Protein AF-A0A0Q9W3G5-F1 (afdb_monomer)

Secondary structure (DSSP, 8-state):
--SSHHHH-SSS-HHHHHHHHHHHHHHHHHHHHHHTTTTTS-HHHHHHHHHHHHHHHHHHHHHHHT-HHHHHHHHHHHHHHHHHHHHHHHHHHHS--GGGHHHHHHHHHHHHHHHHHHHHHHHHHHHHHHHHHHT--

pLDDT: mean 82.55, std 14.67, range [39.94, 94.69]

InterPro domains:
  IPR031720 Protein of unknown function DUF4728 [PF15860] (49-128)

Nearest PDB structures (foldseek):
  8auw-assembly1_D  TM=4.597E-01  e=1.498E+00  Homo sapiens
  1x8z-assembly1_A-2  TM=4.167E-01  e=1.943E+00  Arabidopsis thaliana

Structure (mmCIF, N/CA/C/O backbone):
data_AF-A0A0Q9W3G5-F1
#
_entry.id   AF-A0A0Q9W3G5-F1
#
loop_
_atom_site.group_PDB
_atom_site.id
_atom_site.type_symbol
_atom_site.label_atom_id
_atom_site.label_alt_id
_atom_site.label_comp_id
_atom_site.label_asym_id
_atom_site.label_entity_id
_atom_site.label_seq_id
_atom_site.pdbx_PDB_ins_code
_atom_site.Cartn_x
_atom_site.Cartn_y
_atom_site.Cartn_z
_atom_site.occupancy
_atom_site.B_iso_or_equiv
_atom_site.auth_seq_id
_atom_site.auth_comp_id
_atom_site.auth_asym_id
_atom_site.auth_atom_id
_atom_site.pdbx_PDB_model_num
ATOM 1 N N . MET A 1 1 ? -19.535 11.512 -0.652 1.00 41.00 1 MET A N 1
ATOM 2 C CA . MET A 1 1 ? -19.234 10.359 -1.531 1.00 41.00 1 MET A CA 1
ATOM 3 C C . MET A 1 1 ? -19.128 9.067 -0.708 1.00 41.00 1 MET A C 1
ATOM 5 O O . MET A 1 1 ? -18.061 8.491 -0.602 1.00 41.00 1 MET A O 1
ATOM 9 N N . GLY A 1 2 ? -20.221 8.640 -0.060 1.00 40.66 2 GLY A N 1
ATOM 10 C CA . GLY A 1 2 ? -20.242 7.473 0.850 1.00 40.66 2 GLY A CA 1
ATOM 11 C C . GLY A 1 2 ? -21.322 6.438 0.512 1.00 40.66 2 GLY A C 1
ATOM 12 O O . GLY A 1 2 ? -21.633 5.576 1.323 1.00 40.66 2 GLY A O 1
ATOM 13 N N . ILE A 1 3 ? -21.940 6.551 -0.670 1.00 45.44 3 ILE A N 1
ATOM 14 C CA . ILE A 1 3 ? -23.179 5.833 -1.007 1.00 45.44 3 ILE A CA 1
ATOM 15 C C . ILE A 1 3 ? -22.895 4.465 -1.661 1.00 45.44 3 ILE A C 1
ATOM 17 O O . ILE A 1 3 ? -23.685 3.540 -1.499 1.00 45.44 3 ILE A O 1
ATOM 21 N N . ILE A 1 4 ? -21.746 4.283 -2.328 1.00 46.12 4 ILE A N 1
ATOM 22 C CA . ILE A 1 4 ? -21.465 3.058 -3.104 1.00 46.12 4 ILE A CA 1
ATOM 23 C C . ILE A 1 4 ? -21.052 1.873 -2.205 1.00 46.12 4 ILE A C 1
ATOM 25 O O . ILE A 1 4 ? -21.435 0.736 -2.469 1.00 46.12 4 ILE A O 1
ATOM 29 N N . LEU A 1 5 ? -20.380 2.117 -1.075 1.00 47.09 5 LEU A N 1
ATOM 30 C CA . LEU A 1 5 ? -19.970 1.046 -0.150 1.00 47.09 5 LEU A CA 1
ATOM 31 C C . LEU A 1 5 ? -21.119 0.496 0.714 1.00 47.09 5 LEU A C 1
ATOM 33 O O . LEU A 1 5 ? -21.018 -0.613 1.234 1.00 47.09 5 LEU A O 1
ATOM 37 N N . LYS A 1 6 ? -22.246 1.216 0.829 1.00 43.97 6 LYS A N 1
ATOM 38 C CA . LYS A 1 6 ? -23.386 0.782 1.658 1.00 43.97 6 LYS A CA 1
ATOM 39 C C . LYS A 1 6 ? -24.136 -0.420 1.063 1.00 43.97 6 LYS A C 1
ATOM 41 O O . LYS A 1 6 ? -24.794 -1.139 1.806 1.00 43.97 6 LYS A O 1
ATOM 46 N N . LYS A 1 7 ? -24.036 -0.650 -0.256 1.00 39.94 7 LYS A N 1
ATOM 47 C CA . LYS A 1 7 ? -24.736 -1.747 -0.954 1.00 39.94 7 LYS A CA 1
ATOM 48 C C . LYS A 1 7 ? -23.894 -3.011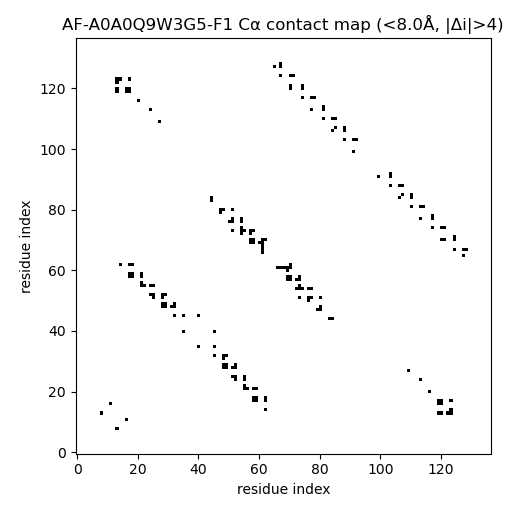 -1.173 1.00 39.94 7 LYS A C 1
ATOM 50 O O . LYS A 1 7 ? -24.472 -4.090 -1.179 1.00 39.94 7 LYS A O 1
ATOM 55 N N . CYS A 1 8 ? -22.565 -2.921 -1.283 1.00 45.50 8 CYS A N 1
ATOM 56 C CA . CYS A 1 8 ? -21.713 -4.110 -1.479 1.00 45.50 8 CYS A CA 1
ATOM 57 C C . CYS A 1 8 ? -21.254 -4.800 -0.179 1.00 45.50 8 CYS A C 1
ATOM 59 O O . CYS A 1 8 ? -20.740 -5.912 -0.238 1.00 45.50 8 CYS A O 1
ATOM 61 N N . CYS A 1 9 ? -21.451 -4.191 0.996 1.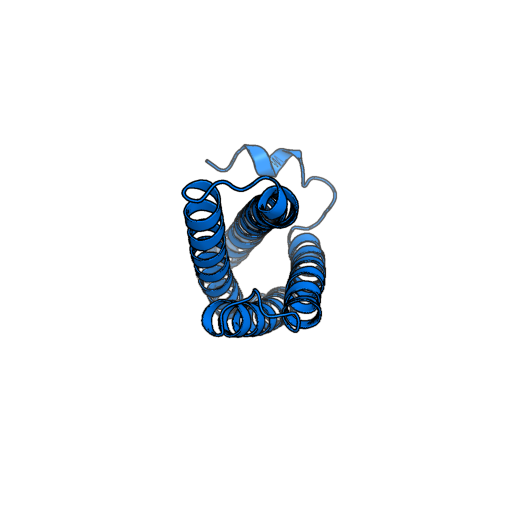00 48.56 9 CYS A N 1
ATOM 62 C CA . CYS A 1 9 ? -20.967 -4.720 2.281 1.00 48.56 9 CYS A CA 1
ATOM 63 C C . CYS A 1 9 ? -22.066 -5.311 3.186 1.00 48.56 9 CYS A C 1
ATOM 65 O O . CYS A 1 9 ? -21.890 -5.350 4.401 1.00 48.56 9 CYS A O 1
ATOM 67 N N . PHE A 1 10 ? -23.197 -5.783 2.646 1.00 45.50 10 PHE A N 1
ATOM 68 C CA . PHE A 1 10 ? -24.286 -6.308 3.489 1.00 45.50 10 PHE A CA 1
ATOM 69 C C . PHE A 1 10 ? -23.912 -7.604 4.245 1.00 45.50 10 PHE A C 1
ATOM 71 O O . PHE A 1 10 ? -24.523 -7.906 5.264 1.00 45.50 10 PHE A O 1
ATOM 78 N N . TRP A 1 11 ? -22.887 -8.351 3.801 1.00 44.88 11 TRP A N 1
ATOM 79 C CA . TRP A 1 11 ? -22.501 -9.646 4.399 1.00 44.88 11 TRP A CA 1
ATOM 80 C C . TRP A 1 11 ? -21.095 -9.722 5.015 1.00 44.88 11 TRP A C 1
ATOM 82 O O . TRP A 1 11 ? -20.835 -10.604 5.833 1.00 44.88 11 TRP A O 1
ATOM 92 N N . ILE A 1 12 ? -20.185 -8.800 4.692 1.00 55.97 12 ILE A N 1
ATOM 93 C CA . ILE A 1 12 ? -18.844 -8.762 5.292 1.00 55.97 12 ILE A CA 1
ATOM 94 C C . ILE A 1 12 ? -18.776 -7.563 6.234 1.00 55.97 12 ILE A C 1
ATOM 96 O O . ILE A 1 12 ? -18.806 -6.414 5.801 1.00 55.97 12 ILE A O 1
ATOM 100 N N . SER A 1 13 ? -18.656 -7.832 7.538 1.00 75.50 13 SER A N 1
ATOM 101 C CA . SER A 1 13 ? -18.291 -6.801 8.516 1.00 75.50 13 SER A CA 1
ATOM 102 C C . SER A 1 13 ? -17.006 -6.113 8.046 1.00 75.50 13 SER A C 1
ATOM 104 O O . SER A 1 13 ? -16.032 -6.811 7.767 1.00 75.50 13 SER A O 1
ATOM 106 N N . LEU A 1 14 ? -16.980 -4.775 7.963 1.00 79.75 14 LEU A N 1
ATOM 107 C CA . LEU A 1 14 ? -15.812 -3.999 7.494 1.00 79.75 14 LEU A CA 1
ATOM 108 C C . LEU A 1 14 ? -14.494 -4.454 8.146 1.00 79.75 14 LEU A C 1
ATOM 110 O O . LEU A 1 14 ? -13.459 -4.485 7.490 1.00 79.75 14 LEU A O 1
ATOM 114 N N . ARG A 1 15 ? -14.558 -4.904 9.403 1.00 84.94 15 ARG A N 1
ATOM 115 C CA . ARG A 1 15 ? -13.433 -5.488 10.142 1.00 84.94 15 ARG A CA 1
ATOM 116 C C . ARG A 1 15 ? -12.827 -6.718 9.454 1.00 84.94 15 ARG A C 1
ATOM 118 O O . ARG A 1 15 ? -11.612 -6.822 9.349 1.00 84.94 15 ARG A O 1
ATOM 125 N N . ARG A 1 16 ? -13.661 -7.637 8.947 1.00 87.31 16 ARG A N 1
ATOM 126 C CA . ARG A 1 16 ? -13.213 -8.783 8.132 1.00 87.31 16 ARG A CA 1
ATOM 127 C C . ARG A 1 16 ? -12.601 -8.323 6.812 1.00 87.31 16 ARG A C 1
ATOM 129 O O . ARG A 1 16 ? -11.617 -8.911 6.381 1.00 87.31 16 ARG A O 1
ATOM 136 N N . GLY A 1 17 ? -13.146 -7.261 6.217 1.00 88.00 17 GLY A N 1
ATOM 137 C CA . GLY A 1 17 ? -12.561 -6.615 5.041 1.00 88.00 17 GLY A CA 1
ATOM 138 C C . GLY A 1 17 ? -11.121 -6.170 5.294 1.00 88.00 17 GLY A C 1
ATOM 139 O O . GLY A 1 17 ? -10.243 -6.516 4.514 1.00 88.00 17 GLY A O 1
ATOM 140 N N . CYS A 1 18 ? -10.852 -5.511 6.425 1.00 90.19 18 CYS A N 1
ATOM 141 C CA . CYS A 1 18 ? -9.495 -5.103 6.801 1.00 90.19 18 CYS A CA 1
ATOM 142 C C . CYS A 1 18 ? -8.532 -6.287 6.975 1.00 90.19 18 CYS A C 1
ATOM 144 O O . CYS A 1 18 ? -7.381 -6.177 6.568 1.00 90.19 18 CYS A O 1
ATOM 146 N N . TYR A 1 19 ? -8.982 -7.425 7.522 1.00 92.56 19 TYR A N 1
ATOM 147 C CA . TYR A 1 19 ? -8.137 -8.625 7.619 1.00 92.56 19 TYR A CA 1
ATOM 148 C C . TYR A 1 19 ? -7.794 -9.217 6.254 1.00 92.56 19 TYR A C 1
ATOM 150 O O . TYR A 1 19 ? -6.641 -9.567 6.012 1.00 92.56 19 TYR A O 1
ATOM 158 N N . ILE A 1 20 ? -8.785 -9.312 5.362 1.00 92.44 20 ILE A N 1
ATOM 159 C CA . ILE A 1 20 ? -8.578 -9.818 4.000 1.00 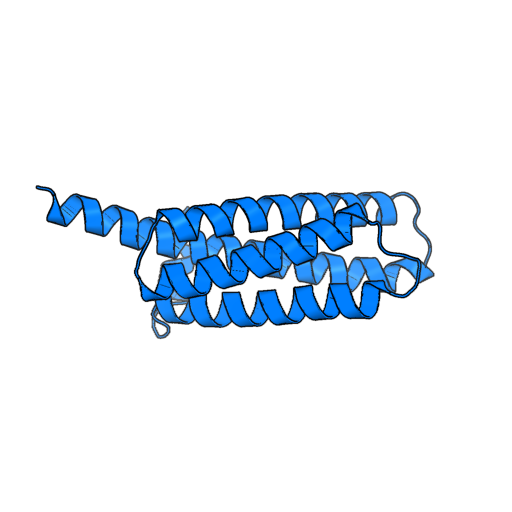92.44 20 ILE A CA 1
ATOM 160 C C . ILE A 1 20 ? -7.622 -8.891 3.250 1.00 92.44 20 ILE A C 1
ATOM 162 O O . ILE A 1 20 ? -6.650 -9.367 2.678 1.00 92.44 20 ILE A O 1
ATOM 166 N N . ILE A 1 21 ? -7.859 -7.579 3.309 1.00 92.69 21 ILE A N 1
ATOM 167 C CA . ILE A 1 21 ? -7.015 -6.565 2.669 1.00 92.69 21 ILE A CA 1
ATOM 168 C C . ILE A 1 21 ? -5.582 -6.648 3.176 1.00 92.69 21 ILE A C 1
ATOM 170 O O . ILE A 1 21 ? -4.669 -6.764 2.372 1.00 92.69 21 ILE A O 1
ATOM 174 N N . ALA A 1 22 ? -5.376 -6.668 4.494 1.00 92.62 22 ALA A N 1
ATOM 175 C CA . ALA A 1 22 ? -4.033 -6.744 5.053 1.00 92.62 22 ALA A CA 1
ATOM 176 C C . ALA A 1 22 ? -3.280 -8.001 4.600 1.00 92.62 22 ALA A C 1
ATOM 178 O O . ALA A 1 22 ? -2.087 -7.932 4.322 1.00 92.62 22 ALA A O 1
ATOM 179 N N . PHE A 1 23 ? -3.962 -9.148 4.516 1.00 92.94 23 PHE A N 1
ATOM 180 C CA . PHE A 1 23 ? -3.347 -10.380 4.031 1.00 92.94 23 PHE A CA 1
ATOM 181 C C . PHE A 1 23 ? -3.020 -10.305 2.535 1.00 92.94 23 PHE A C 1
ATOM 183 O O . PHE A 1 23 ? -1.917 -10.656 2.124 1.00 92.94 23 PHE A O 1
ATOM 190 N N . VAL A 1 24 ? -3.964 -9.827 1.725 1.00 91.44 24 VAL A N 1
ATOM 191 C CA . VAL A 1 24 ? -3.804 -9.692 0.274 1.00 91.44 24 VAL A CA 1
ATOM 192 C C . VAL A 1 24 ? -2.677 -8.711 -0.061 1.00 91.44 24 VAL A C 1
ATOM 194 O O . VAL A 1 24 ? -1.770 -9.066 -0.814 1.00 91.44 24 VAL A O 1
ATOM 197 N N . ASP A 1 25 ? -2.681 -7.521 0.541 1.00 90.88 25 ASP A N 1
ATOM 198 C CA . ASP A 1 25 ? -1.649 -6.502 0.337 1.00 90.88 25 ASP A CA 1
ATOM 199 C C . ASP A 1 25 ? -0.272 -7.018 0.785 1.00 90.88 25 ASP A C 1
ATOM 201 O O . ASP A 1 25 ? 0.719 -6.815 0.078 1.00 90.88 25 ASP A O 1
ATOM 205 N N . LEU A 1 26 ? -0.197 -7.750 1.905 1.00 91.56 26 LEU A N 1
ATOM 206 C CA . LEU A 1 26 ? 1.048 -8.360 2.375 1.00 91.56 26 LEU A CA 1
ATOM 207 C C . LEU A 1 26 ? 1.595 -9.379 1.369 1.00 91.56 26 LEU A C 1
ATOM 209 O O . LEU A 1 26 ? 2.784 -9.347 1.059 1.00 91.56 26 LEU A O 1
ATOM 213 N N . VAL A 1 27 ? 0.745 -10.262 0.834 1.00 91.94 27 VAL A N 1
ATOM 214 C CA . VAL A 1 27 ? 1.155 -11.274 -0.154 1.00 91.94 27 VAL A CA 1
ATOM 215 C C . VAL A 1 27 ? 1.676 -10.614 -1.428 1.00 91.94 27 VAL A C 1
ATOM 217 O O . VAL A 1 27 ? 2.750 -10.983 -1.904 1.00 91.94 27 VAL A O 1
ATOM 220 N N . PHE A 1 28 ? 0.968 -9.617 -1.963 1.00 88.81 28 PHE A N 1
ATOM 221 C CA . PHE A 1 28 ? 1.387 -8.934 -3.189 1.00 88.81 28 PHE A CA 1
ATOM 222 C C . PHE A 1 28 ? 2.682 -8.135 -3.008 1.00 88.81 28 PHE A C 1
ATOM 224 O O . PHE A 1 28 ? 3.574 -8.227 -3.852 1.00 88.81 28 PHE A O 1
ATOM 231 N N . ASN A 1 29 ? 2.834 -7.398 -1.904 1.00 87.56 29 ASN A N 1
ATOM 232 C CA . ASN A 1 29 ? 4.057 -6.630 -1.654 1.00 87.56 29 ASN A CA 1
ATOM 233 C C . ASN A 1 29 ? 5.251 -7.540 -1.313 1.00 87.56 29 ASN A C 1
ATOM 235 O O . ASN A 1 29 ? 6.370 -7.258 -1.737 1.00 87.56 29 ASN A O 1
ATOM 239 N N . MET A 1 30 ? 5.035 -8.673 -0.633 1.00 88.00 30 MET A N 1
ATOM 240 C CA . MET A 1 30 ? 6.081 -9.688 -0.436 1.00 88.00 30 MET A CA 1
ATOM 241 C C . MET A 1 30 ? 6.500 -10.341 -1.751 1.00 88.00 30 MET A C 1
ATOM 243 O O . MET A 1 30 ? 7.696 -10.494 -1.995 1.00 88.00 30 MET A O 1
ATOM 247 N N . ALA A 1 31 ? 5.544 -10.686 -2.619 1.00 86.12 31 ALA A N 1
ATOM 248 C CA . ALA A 1 31 ? 5.847 -11.190 -3.954 1.00 86.12 31 ALA A CA 1
ATOM 249 C C . ALA A 1 31 ? 6.699 -10.177 -4.727 1.00 86.12 31 ALA A C 1
ATOM 251 O O . ALA A 1 31 ? 7.725 -10.550 -5.290 1.00 86.12 31 ALA A O 1
ATOM 252 N N . LEU A 1 32 ? 6.344 -8.890 -4.668 1.00 82.50 32 LEU A N 1
ATOM 253 C CA . LEU A 1 32 ? 7.128 -7.827 -5.286 1.00 82.50 32 LEU A CA 1
ATOM 254 C C . LEU A 1 32 ? 8.567 -7.797 -4.764 1.00 82.50 32 LEU A C 1
ATOM 256 O O . LEU A 1 32 ? 9.489 -7.765 -5.566 1.00 82.50 32 LEU A O 1
ATOM 260 N N . ILE A 1 33 ? 8.784 -7.892 -3.449 1.00 84.50 33 ILE A N 1
ATOM 261 C CA . ILE A 1 33 ? 10.133 -7.924 -2.855 1.00 84.50 33 ILE A CA 1
ATOM 262 C C . ILE A 1 33 ? 10.938 -9.151 -3.314 1.00 84.50 33 ILE A C 1
ATOM 264 O O . ILE A 1 33 ? 12.144 -9.039 -3.538 1.00 84.50 33 ILE A O 1
ATOM 268 N N . ILE A 1 34 ? 10.298 -10.316 -3.442 1.00 83.56 34 ILE A N 1
ATOM 269 C CA . ILE A 1 34 ? 10.956 -11.561 -3.866 1.00 83.56 34 ILE A CA 1
ATOM 270 C C . ILE A 1 34 ? 11.340 -11.488 -5.349 1.00 83.56 34 ILE A C 1
ATOM 272 O O . ILE A 1 34 ? 12.478 -11.799 -5.703 1.00 83.56 34 ILE A O 1
ATOM 276 N N . PHE A 1 35 ? 10.423 -11.036 -6.207 1.00 75.94 35 PHE A N 1
ATOM 277 C CA . PHE A 1 35 ? 10.661 -10.899 -7.647 1.00 75.94 35 PHE A CA 1
ATOM 278 C C . PHE A 1 35 ? 11.542 -9.685 -7.997 1.00 75.94 35 PHE A C 1
ATOM 280 O O . PHE A 1 35 ? 12.211 -9.692 -9.026 1.00 75.94 35 PHE A O 1
ATOM 287 N N . ALA A 1 36 ? 11.640 -8.687 -7.112 1.00 67.38 36 ALA A N 1
ATOM 288 C CA . ALA A 1 36 ? 12.520 -7.520 -7.242 1.00 67.38 36 ALA A CA 1
ATOM 289 C C . ALA A 1 36 ? 14.016 -7.835 -7.261 1.00 67.38 36 ALA A C 1
ATOM 291 O O . ALA A 1 36 ? 14.817 -6.954 -7.573 1.00 67.38 36 ALA A O 1
ATOM 292 N N . ASN A 1 37 ? 14.419 -9.057 -6.907 1.00 58.28 37 ASN A N 1
ATOM 293 C CA . ASN A 1 37 ? 15.829 -9.440 -6.891 1.00 58.28 37 ASN A CA 1
ATOM 294 C C . ASN A 1 37 ? 16.454 -9.466 -8.306 1.00 58.28 37 ASN A C 1
ATOM 296 O O . ASN A 1 37 ? 17.676 -9.478 -8.446 1.00 58.28 37 ASN A O 1
ATOM 300 N N . ASP A 1 38 ? 15.626 -9.413 -9.353 1.00 56.69 38 ASP A N 1
ATOM 301 C CA . ASP A 1 38 ? 16.030 -9.391 -10.758 1.00 56.69 38 ASP A CA 1
ATOM 302 C C . ASP A 1 38 ? 16.181 -7.949 -11.286 1.00 56.69 38 ASP A C 1
ATOM 304 O O . ASP A 1 38 ? 15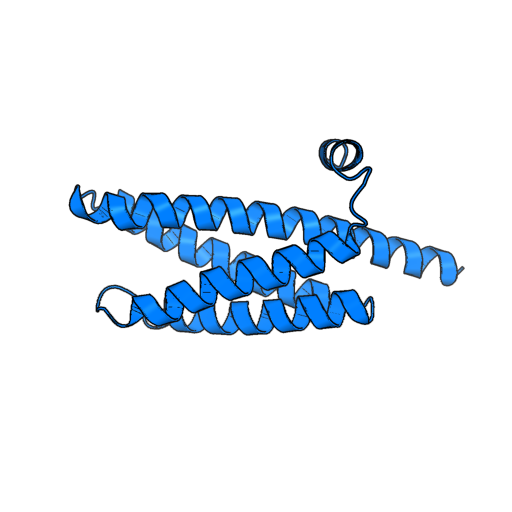.285 -7.438 -11.940 1.00 56.69 38 ASP A O 1
ATOM 308 N N . LYS A 1 39 ? 17.290 -7.267 -10.940 1.00 56.16 39 LYS A N 1
ATOM 309 C CA . LYS A 1 39 ? 17.901 -6.022 -11.512 1.00 56.16 39 LYS A CA 1
ATOM 310 C C . LYS A 1 39 ? 17.040 -4.807 -11.952 1.00 56.16 39 LYS A C 1
ATOM 312 O O . LYS A 1 39 ? 17.621 -3.777 -12.287 1.00 56.16 39 LYS A O 1
ATOM 317 N N . HIS A 1 40 ? 15.715 -4.863 -11.937 1.00 56.56 40 HIS A N 1
ATOM 318 C CA . HIS A 1 40 ? 14.800 -3.877 -12.517 1.00 56.56 40 HIS A CA 1
ATOM 319 C C . HIS A 1 40 ? 14.085 -3.015 -11.469 1.00 56.56 40 HIS A C 1
ATOM 321 O O . HIS A 1 40 ? 13.506 -1.996 -11.834 1.00 56.56 40 HIS A O 1
ATOM 327 N N . ILE A 1 41 ? 14.147 -3.384 -10.184 1.00 65.12 41 ILE A N 1
ATOM 328 C CA . ILE A 1 41 ? 13.479 -2.658 -9.097 1.00 65.12 41 ILE A CA 1
ATOM 329 C C . ILE A 1 41 ? 14.464 -1.738 -8.375 1.00 65.12 41 ILE A C 1
ATOM 331 O O . ILE A 1 41 ? 15.552 -2.142 -7.960 1.00 65.12 41 ILE A O 1
ATOM 335 N N . THR A 1 42 ? 14.074 -0.472 -8.220 1.00 75.00 42 THR A N 1
ATOM 336 C CA . THR A 1 42 ? 14.902 0.532 -7.540 1.00 75.00 42 THR A CA 1
ATOM 337 C C . THR A 1 42 ? 14.949 0.270 -6.031 1.00 75.00 42 THR A C 1
ATOM 339 O O . THR A 1 42 ? 13.990 -0.220 -5.432 1.00 75.00 42 THR A O 1
ATOM 342 N N . HIS A 1 43 ? 16.049 0.648 -5.370 1.00 82.31 43 HIS A N 1
ATOM 343 C CA . HIS A 1 43 ? 16.163 0.545 -3.906 1.00 82.31 43 HIS A CA 1
ATOM 344 C C . HIS A 1 43 ? 15.019 1.260 -3.165 1.00 82.31 43 HIS A C 1
ATOM 346 O O . HIS A 1 43 ? 14.605 0.812 -2.097 1.00 82.31 43 HIS A O 1
ATOM 352 N N . ILE A 1 44 ? 14.493 2.339 -3.755 1.00 83.12 44 ILE A N 1
ATOM 353 C CA . ILE A 1 44 ? 13.366 3.112 -3.225 1.00 83.12 44 ILE A CA 1
ATOM 354 C C . ILE A 1 44 ? 12.092 2.263 -3.222 1.00 83.12 44 ILE A C 1
ATOM 356 O O . ILE A 1 44 ? 11.431 2.159 -2.194 1.00 83.12 44 ILE A O 1
ATOM 360 N N . GLU A 1 45 ? 11.769 1.607 -4.334 1.00 81.88 45 GLU A N 1
ATOM 361 C CA . GLU A 1 45 ? 10.574 0.764 -4.451 1.00 81.88 45 GLU A CA 1
ATOM 362 C C . GLU A 1 45 ? 10.610 -0.411 -3.467 1.00 81.88 45 GLU A C 1
ATOM 364 O O . GLU A 1 45 ? 9.630 -0.672 -2.770 1.00 81.88 45 GLU A O 1
ATOM 369 N N . ARG A 1 46 ? 11.770 -1.059 -3.316 1.00 85.38 46 ARG A N 1
ATOM 370 C CA . ARG A 1 46 ? 11.938 -2.137 -2.333 1.00 85.38 46 ARG A CA 1
ATOM 371 C C . ARG A 1 46 ? 11.752 -1.644 -0.896 1.00 85.38 46 ARG A C 1
ATOM 373 O O . ARG A 1 46 ? 11.090 -2.314 -0.106 1.00 85.38 46 ARG A O 1
ATOM 380 N N . ALA A 1 47 ? 12.317 -0.487 -0.549 1.00 88.69 47 ALA A N 1
ATOM 381 C CA . ALA A 1 47 ? 12.147 0.105 0.779 1.00 88.69 47 ALA A CA 1
ATOM 382 C C . ALA A 1 47 ? 10.676 0.453 1.058 1.00 88.69 47 ALA A C 1
ATOM 384 O O . ALA A 1 47 ? 10.171 0.192 2.151 1.00 88.69 47 ALA A O 1
ATOM 385 N N . MET A 1 48 ? 9.971 0.977 0.054 1.00 87.94 48 MET A N 1
ATOM 386 C CA . MET A 1 48 ? 8.551 1.302 0.158 1.00 87.94 48 MET A CA 1
ATOM 387 C C . MET A 1 48 ? 7.672 0.060 0.298 1.00 87.94 48 MET A C 1
ATOM 389 O O . MET A 1 48 ? 6.787 0.057 1.151 1.00 87.94 48 MET A O 1
ATOM 393 N N . ALA A 1 49 ? 7.961 -1.015 -0.438 1.00 88.06 49 ALA A N 1
ATOM 394 C CA . ALA A 1 49 ? 7.253 -2.285 -0.295 1.00 88.06 49 ALA A CA 1
ATOM 395 C C . ALA A 1 49 ? 7.418 -2.871 1.119 1.00 88.06 49 ALA A C 1
ATOM 397 O O . ALA A 1 49 ? 6.443 -3.319 1.722 1.00 88.06 49 ALA A O 1
ATOM 398 N N . ILE A 1 50 ? 8.625 -2.805 1.696 1.00 90.75 50 ILE A N 1
ATOM 399 C CA . ILE A 1 50 ? 8.879 -3.233 3.085 1.00 90.75 50 ILE A CA 1
ATOM 400 C C . ILE A 1 50 ? 8.100 -2.356 4.073 1.00 90.75 50 ILE A C 1
ATOM 402 O O . ILE A 1 50 ? 7.433 -2.875 4.968 1.00 90.75 50 ILE A O 1
ATOM 406 N N . CYS A 1 51 ? 8.145 -1.032 3.901 1.00 92.75 51 CYS A N 1
ATOM 407 C CA . CYS A 1 51 ? 7.398 -0.089 4.735 1.00 92.75 51 CYS A CA 1
ATOM 408 C C . CYS A 1 51 ? 5.889 -0.371 4.688 1.00 92.75 51 CYS A C 1
ATOM 410 O O . CYS A 1 51 ? 5.216 -0.409 5.718 1.00 92.75 51 CYS A O 1
ATOM 412 N N . HIS A 1 52 ? 5.362 -0.661 3.501 1.00 92.19 52 HIS A N 1
ATOM 413 C CA . HIS A 1 52 ? 3.962 -1.008 3.327 1.00 92.19 52 HIS A CA 1
ATOM 414 C C . HIS A 1 52 ? 3.606 -2.366 3.957 1.00 92.19 52 HIS A C 1
ATOM 416 O O . HIS A 1 52 ? 2.536 -2.494 4.550 1.00 92.19 52 HIS A O 1
ATOM 422 N N . CYS A 1 53 ? 4.510 -3.353 3.940 1.00 93.06 53 CYS A N 1
ATOM 423 C CA . CYS A 1 53 ? 4.327 -4.611 4.678 1.00 93.06 53 CYS A CA 1
ATOM 424 C C . CYS A 1 53 ? 4.196 -4.371 6.193 1.00 93.06 53 CYS A C 1
ATOM 426 O O . CYS A 1 53 ? 3.341 -4.973 6.845 1.00 93.06 53 CYS A O 1
ATOM 428 N N . ILE A 1 54 ? 4.994 -3.454 6.754 1.00 94.56 54 ILE A N 1
ATOM 429 C CA . ILE A 1 54 ? 4.863 -3.032 8.159 1.00 94.56 54 ILE A CA 1
ATOM 430 C C . ILE A 1 54 ? 3.497 -2.370 8.383 1.00 94.56 54 ILE A C 1
ATOM 432 O O . ILE A 1 54 ? 2.801 -2.703 9.344 1.00 94.56 54 ILE A O 1
ATOM 436 N N . GLY A 1 55 ? 3.076 -1.498 7.463 1.00 93.38 55 GLY A N 1
ATOM 437 C CA . GLY A 1 55 ? 1.737 -0.908 7.456 1.00 93.38 55 GLY A CA 1
ATOM 438 C C . GLY A 1 55 ? 0.627 -1.964 7.475 1.00 93.38 55 GLY A C 1
ATOM 439 O O . GLY A 1 55 ? -0.323 -1.835 8.244 1.00 93.38 55 GLY A O 1
ATOM 440 N N . CYS A 1 56 ? 0.750 -3.047 6.703 1.00 94.25 56 CYS A N 1
ATOM 441 C CA . CYS A 1 56 ? -0.212 -4.157 6.706 1.00 94.25 56 CYS A CA 1
ATOM 442 C C . CYS A 1 56 ? -0.294 -4.839 8.082 1.00 94.25 56 CYS A C 1
ATOM 444 O O . CYS A 1 56 ? -1.386 -5.157 8.555 1.00 94.25 56 CYS A O 1
ATOM 446 N N . GLY A 1 57 ? 0.841 -5.006 8.770 1.00 94.00 57 GLY A N 1
ATOM 447 C CA . GLY A 1 57 ? 0.871 -5.479 10.157 1.00 94.00 57 GLY A CA 1
ATOM 448 C C . GLY A 1 57 ? 0.137 -4.531 11.111 1.00 94.00 57 GLY A C 1
ATOM 449 O O . GLY A 1 57 ? -0.684 -4.972 11.919 1.00 94.00 57 GLY A O 1
ATOM 450 N N . MET A 1 58 ? 0.359 -3.221 10.967 1.00 94.19 58 MET A N 1
ATOM 451 C CA . MET A 1 58 ? -0.369 -2.200 11.730 1.00 94.19 58 MET A CA 1
ATOM 452 C C . MET A 1 58 ? -1.872 -2.225 11.435 1.00 94.19 58 MET A C 1
ATOM 454 O O . MET A 1 58 ? -2.659 -2.064 12.362 1.00 94.19 58 MET A O 1
ATOM 458 N N . LEU A 1 59 ? -2.292 -2.500 10.196 1.00 94.44 59 LEU A N 1
ATOM 459 C CA . LEU A 1 59 ? -3.704 -2.671 9.846 1.00 94.44 59 LEU A CA 1
ATOM 460 C C . LEU A 1 59 ? -4.327 -3.887 10.540 1.00 94.44 59 LEU A C 1
ATOM 462 O O . LEU A 1 59 ? -5.428 -3.773 11.077 1.00 94.44 59 LEU A O 1
ATOM 466 N N . LEU A 1 60 ? -3.639 -5.035 10.568 1.00 94.31 60 LEU A N 1
ATOM 467 C CA . LEU A 1 60 ? -4.123 -6.231 11.273 1.00 94.31 60 LEU A CA 1
ATOM 468 C C . LEU A 1 60 ? -4.330 -5.945 12.759 1.00 94.31 60 LEU A C 1
ATOM 470 O O . LEU A 1 60 ? -5.410 -6.200 13.298 1.00 94.31 60 LEU A O 1
ATOM 474 N N . ILE A 1 61 ? -3.308 -5.384 13.409 1.00 94.31 61 ILE A N 1
ATOM 475 C CA . ILE A 1 61 ? -3.356 -5.051 14.835 1.00 94.31 61 ILE A CA 1
ATOM 476 C C . ILE A 1 61 ? -4.425 -3.985 15.072 1.00 94.31 61 ILE A C 1
ATOM 478 O O . ILE A 1 61 ? -5.295 -4.174 15.914 1.00 94.31 61 ILE A O 1
ATOM 482 N N . GLY A 1 62 ? -4.436 -2.911 14.285 1.00 91.75 62 GLY A N 1
ATOM 483 C CA . GLY A 1 62 ? -5.408 -1.827 14.381 1.00 91.75 62 GLY A CA 1
ATOM 484 C C . GLY A 1 62 ? -6.849 -2.291 14.187 1.00 91.75 62 GLY A C 1
ATOM 485 O O . GLY A 1 62 ? -7.738 -1.837 14.902 1.00 91.75 62 GLY A O 1
ATOM 486 N N . ALA A 1 63 ? -7.101 -3.257 13.302 1.00 91.75 63 ALA A N 1
ATOM 487 C CA . ALA A 1 63 ? -8.418 -3.868 13.151 1.00 91.75 63 ALA A CA 1
ATOM 488 C C . ALA A 1 63 ? -8.791 -4.787 14.329 1.00 91.75 63 ALA A C 1
ATOM 490 O O . ALA A 1 63 ? -9.972 -4.877 14.682 1.00 91.75 63 ALA A O 1
ATOM 491 N N . LEU A 1 64 ? -7.816 -5.458 14.957 1.00 91.62 64 LEU A N 1
ATOM 492 C CA . LEU A 1 64 ? -8.015 -6.247 16.180 1.00 91.62 64 LEU A CA 1
ATOM 493 C C . LEU A 1 64 ? -8.325 -5.361 17.387 1.00 91.62 64 LEU A C 1
ATOM 495 O O . LEU A 1 64 ? -9.326 -5.608 18.049 1.00 91.62 64 LEU A O 1
ATOM 499 N N . VAL A 1 65 ? -7.532 -4.322 17.640 1.00 93.00 65 VAL A N 1
ATOM 500 C CA . VAL A 1 65 ? -7.693 -3.452 18.819 1.00 93.00 65 VAL A CA 1
ATOM 501 C C . VAL A 1 65 ? -8.585 -2.233 18.571 1.00 93.00 65 VAL A C 1
ATOM 503 O O . VAL A 1 65 ? -8.746 -1.414 19.463 1.00 93.00 65 VAL A O 1
ATOM 506 N N . GLN A 1 66 ? -9.143 -2.091 17.364 1.00 91.12 66 GLN A N 1
ATOM 507 C CA . GLN A 1 66 ? -9.953 -0.937 16.943 1.00 91.12 66 GLN A CA 1
ATOM 508 C C . GLN A 1 66 ? -9.238 0.415 17.136 1.00 91.12 66 GLN A C 1
ATOM 510 O O . GLN A 1 66 ? -9.858 1.426 17.439 1.00 91.12 66 GLN A O 1
ATOM 515 N N . SER A 1 67 ? -7.918 0.450 16.932 1.00 92.38 67 SER A N 1
ATOM 516 C CA . SER A 1 67 ? -7.117 1.667 17.111 1.00 92.38 67 SER A CA 1
ATOM 517 C C . SER A 1 67 ? -7.070 2.493 15.829 1.00 92.38 67 SER A C 1
ATOM 519 O O . SER A 1 67 ? -6.431 2.104 14.849 1.00 92.38 67 SER A O 1
ATOM 521 N N . THR A 1 68 ? -7.692 3.672 15.855 1.00 91.94 68 THR A N 1
ATOM 522 C CA . THR A 1 68 ? -7.687 4.641 14.746 1.00 91.94 68 THR A CA 1
ATOM 523 C C . THR A 1 68 ? -6.274 5.075 14.355 1.00 91.94 68 THR A C 1
ATOM 525 O O . THR A 1 68 ? -5.979 5.188 13.167 1.00 91.94 68 THR A O 1
ATOM 528 N N . VAL A 1 69 ? -5.370 5.227 15.327 1.00 93.75 69 VAL A N 1
ATOM 529 C CA . VAL A 1 69 ? -3.966 5.613 15.102 1.00 93.75 69 VAL A CA 1
ATOM 530 C C . VAL A 1 69 ? -3.247 4.604 14.202 1.00 93.75 69 VAL A C 1
ATOM 532 O O . VAL A 1 69 ? -2.619 4.989 13.217 1.00 93.75 69 VAL A O 1
ATOM 535 N N . LEU A 1 70 ? -3.380 3.304 14.486 1.00 93.31 70 LEU A N 1
ATOM 536 C CA . LEU A 1 70 ? -2.752 2.245 13.685 1.00 93.31 70 LEU A CA 1
ATOM 537 C C . LEU A 1 70 ? -3.333 2.169 12.265 1.00 93.31 70 LEU A C 1
ATOM 539 O O . LEU A 1 70 ? -2.598 1.935 11.305 1.00 93.31 70 LEU A O 1
ATOM 543 N N . LEU A 1 71 ? -4.637 2.421 12.121 1.00 92.44 71 LEU A N 1
ATOM 544 C CA . LEU A 1 71 ? -5.290 2.506 10.812 1.00 92.44 71 LEU A CA 1
ATOM 545 C C . LEU A 1 71 ? -4.751 3.687 9.993 1.00 92.44 71 LEU A C 1
ATOM 547 O O . LEU A 1 71 ? -4.519 3.536 8.796 1.00 92.44 71 LEU A O 1
ATOM 551 N N . VAL A 1 72 ? -4.516 4.843 10.621 1.00 94.12 72 VAL A N 1
ATOM 552 C CA . VAL A 1 72 ? -3.946 6.025 9.951 1.00 94.12 72 VAL A CA 1
ATOM 553 C C . VAL A 1 72 ? -2.525 5.752 9.459 1.00 94.12 72 VAL A C 1
ATOM 555 O O . VAL A 1 72 ? -2.209 6.097 8.321 1.00 94.12 72 VAL A O 1
ATOM 558 N N . PHE A 1 73 ? -1.688 5.072 10.247 1.00 93.81 73 PHE A N 1
ATOM 559 C CA . PHE A 1 73 ? -0.352 4.668 9.792 1.00 93.81 73 PHE A CA 1
ATOM 560 C C . PHE A 1 73 ? -0.405 3.789 8.536 1.00 93.81 73 PHE A C 1
ATOM 562 O O . PHE A 1 73 ? 0.333 4.036 7.576 1.00 93.81 73 PHE A O 1
ATOM 569 N N . TYR A 1 74 ? -1.309 2.805 8.494 1.00 94.12 74 TYR A N 1
ATOM 570 C CA . TYR A 1 74 ? -1.534 2.025 7.275 1.00 94.12 74 TYR A CA 1
ATOM 571 C C . TYR A 1 74 ? -2.004 2.913 6.111 1.00 94.12 74 TYR A C 1
ATOM 573 O O . TYR A 1 74 ? -1.461 2.818 5.015 1.00 94.12 74 TYR A O 1
ATOM 581 N N . LEU A 1 75 ? -2.972 3.809 6.328 1.00 93.62 75 LEU A N 1
ATOM 582 C CA . LEU A 1 75 ? -3.508 4.670 5.264 1.00 93.62 75 LEU A CA 1
ATOM 583 C C . LEU A 1 75 ? -2.436 5.581 4.655 1.00 93.62 75 LEU A C 1
ATOM 585 O O . LEU A 1 75 ? -2.414 5.762 3.437 1.00 93.62 75 LEU A O 1
ATOM 589 N N . ILE A 1 76 ? -1.537 6.129 5.476 1.00 94.69 76 ILE A N 1
ATOM 590 C CA . ILE A 1 76 ? -0.418 6.959 5.011 1.00 94.69 76 ILE A CA 1
ATOM 591 C C . ILE A 1 76 ? 0.574 6.106 4.219 1.00 94.69 76 ILE A C 1
ATOM 593 O O . ILE A 1 76 ? 0.907 6.443 3.085 1.00 94.69 76 ILE A O 1
ATOM 597 N N . THR A 1 77 ? 1.028 4.984 4.782 1.00 92.81 77 THR A N 1
ATOM 598 C CA . THR A 1 77 ? 2.006 4.110 4.111 1.00 92.81 77 THR A CA 1
ATOM 599 C C . THR A 1 77 ? 1.459 3.529 2.805 1.00 92.81 77 THR A C 1
ATOM 601 O O . THR A 1 77 ? 2.186 3.459 1.818 1.00 92.81 77 THR A O 1
ATOM 604 N N . SER A 1 78 ? 0.172 3.177 2.759 1.00 92.50 78 SER A N 1
ATOM 605 C CA . SER A 1 78 ? -0.552 2.763 1.549 1.00 92.50 78 SER A CA 1
ATOM 606 C C . SER A 1 78 ? -0.604 3.866 0.494 1.00 92.50 78 SER A C 1
ATOM 608 O O . SER A 1 78 ? -0.276 3.617 -0.666 1.00 92.50 78 SER A O 1
ATOM 610 N N . LEU A 1 79 ? -0.916 5.103 0.888 1.00 93.75 79 LEU A N 1
ATOM 611 C CA . LEU A 1 79 ? -0.965 6.233 -0.039 1.00 93.75 79 LEU A CA 1
ATOM 612 C C . LEU A 1 79 ? 0.405 6.521 -0.668 1.00 93.75 79 LEU A C 1
ATOM 614 O O . LEU A 1 79 ? 0.496 6.719 -1.880 1.00 93.75 79 LEU A O 1
ATOM 618 N N . VAL A 1 80 ? 1.477 6.506 0.133 1.00 92.56 80 VAL A N 1
ATOM 619 C CA . VAL A 1 80 ? 2.841 6.696 -0.386 1.00 92.56 80 VAL A CA 1
ATOM 620 C C . VAL A 1 80 ? 3.238 5.532 -1.299 1.00 92.56 80 VAL A C 1
ATOM 622 O O . VAL A 1 80 ? 3.808 5.774 -2.361 1.00 92.56 80 VAL A O 1
ATOM 625 N N . ASN A 1 81 ? 2.892 4.287 -0.947 1.00 90.94 81 ASN A N 1
ATOM 626 C CA . ASN A 1 81 ? 3.152 3.120 -1.796 1.00 90.94 81 ASN A CA 1
ATOM 627 C C . ASN A 1 81 ? 2.492 3.279 -3.176 1.00 90.94 81 ASN A C 1
ATOM 629 O O . ASN A 1 81 ? 3.164 3.158 -4.197 1.00 90.94 81 ASN A O 1
ATOM 633 N N . VAL A 1 82 ? 1.208 3.656 -3.208 1.00 92.00 82 VAL A N 1
ATOM 634 C CA . VAL A 1 82 ? 0.464 3.927 -4.450 1.00 92.00 82 VAL A CA 1
ATOM 635 C C . VAL A 1 82 ? 1.102 5.048 -5.263 1.00 92.00 82 VAL A C 1
ATOM 637 O O . VAL A 1 82 ? 1.252 4.902 -6.476 1.00 92.00 82 VAL A O 1
ATOM 640 N N . ALA A 1 83 ? 1.490 6.155 -4.626 1.00 92.44 83 ALA A N 1
ATOM 641 C CA . ALA A 1 83 ? 2.098 7.289 -5.317 1.00 92.44 83 ALA A CA 1
ATOM 642 C C . ALA A 1 83 ? 3.407 6.890 -6.013 1.00 92.44 83 ALA A C 1
ATOM 644 O O . ALA A 1 83 ? 3.582 7.162 -7.199 1.00 92.44 83 ALA A O 1
ATOM 645 N N . ILE A 1 84 ? 4.292 6.182 -5.307 1.00 90.19 84 ILE A N 1
ATOM 646 C CA . ILE A 1 84 ? 5.570 5.717 -5.860 1.00 90.19 84 ILE A CA 1
ATOM 647 C C . ILE A 1 84 ? 5.345 4.719 -6.999 1.00 90.19 84 ILE A C 1
ATOM 649 O O . ILE A 1 84 ? 5.935 4.879 -8.068 1.00 90.19 84 ILE A O 1
ATOM 653 N N . HIS A 1 85 ? 4.451 3.743 -6.817 1.00 87.81 85 HIS A N 1
ATOM 654 C CA . HIS A 1 85 ? 4.124 2.768 -7.861 1.00 87.81 85 HIS A CA 1
ATOM 655 C C . HIS A 1 85 ? 3.555 3.443 -9.117 1.00 87.81 85 HIS A C 1
ATOM 657 O O . HIS A 1 85 ? 3.934 3.118 -10.240 1.00 87.81 85 HIS A O 1
ATO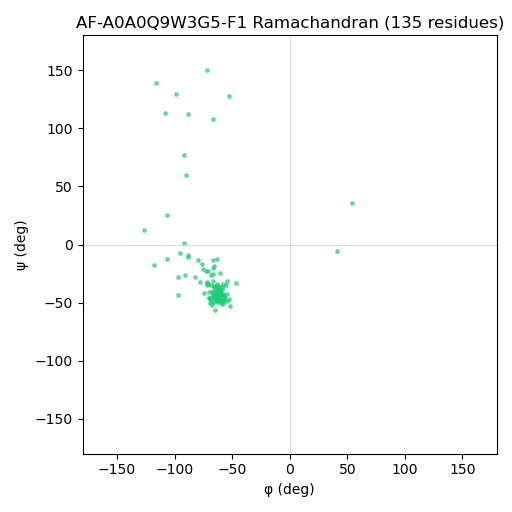M 663 N N . THR A 1 86 ? 2.691 4.442 -8.927 1.00 90.69 86 THR A N 1
ATOM 664 C CA . THR A 1 86 ? 2.115 5.230 -10.023 1.00 90.69 86 THR A CA 1
ATOM 665 C C . THR A 1 86 ? 3.196 6.003 -10.775 1.00 90.69 86 THR A C 1
ATOM 667 O O . THR A 1 86 ? 3.223 5.957 -12.003 1.00 90.69 86 THR A O 1
ATOM 670 N N . CYS A 1 87 ? 4.130 6.656 -10.073 1.00 89.38 87 CYS A N 1
ATOM 671 C CA . CYS A 1 87 ? 5.259 7.343 -10.706 1.00 89.38 87 CYS A CA 1
ATOM 672 C C . CYS A 1 87 ? 6.082 6.394 -11.586 1.00 89.38 87 CYS A C 1
ATOM 674 O O . CYS A 1 87 ? 6.419 6.747 -12.713 1.00 89.38 87 CYS A O 1
ATOM 676 N N . ILE A 1 88 ? 6.362 5.177 -11.113 1.00 84.88 88 ILE A N 1
ATOM 677 C CA . ILE A 1 88 ? 7.121 4.174 -11.877 1.00 84.88 88 ILE A CA 1
ATOM 678 C C . ILE A 1 88 ? 6.368 3.766 -13.144 1.00 84.88 88 ILE A C 1
ATOM 680 O O . ILE A 1 88 ? 6.962 3.731 -14.221 1.00 84.88 88 ILE A O 1
ATOM 684 N N . ILE A 1 89 ? 5.062 3.511 -13.045 1.00 87.88 89 ILE A N 1
ATOM 685 C CA . ILE A 1 89 ? 4.227 3.162 -14.203 1.00 87.88 89 ILE A CA 1
ATOM 686 C C . ILE A 1 89 ? 4.218 4.297 -15.230 1.00 87.88 89 ILE A C 1
ATOM 688 O O . ILE A 1 89 ? 4.345 4.036 -16.427 1.00 87.88 89 ILE A O 1
ATOM 692 N N . VAL A 1 90 ? 4.107 5.552 -14.785 1.00 89.12 90 VAL A N 1
ATOM 693 C CA . VAL A 1 90 ? 4.143 6.726 -15.670 1.00 89.12 90 VAL A CA 1
ATOM 694 C C . VAL A 1 90 ? 5.494 6.826 -16.377 1.00 89.12 90 VAL A C 1
ATOM 696 O O . VAL A 1 90 ? 5.525 6.936 -17.600 1.00 89.12 90 VAL A O 1
ATOM 699 N N . MET A 1 91 ? 6.604 6.702 -15.644 1.00 86.00 91 MET A N 1
ATOM 700 C CA . MET A 1 91 ? 7.950 6.709 -16.231 1.00 86.00 91 MET A CA 1
ATOM 701 C C . MET A 1 91 ? 8.137 5.561 -17.235 1.00 86.00 91 MET A C 1
ATOM 703 O O . MET A 1 91 ? 8.654 5.767 -18.330 1.00 86.00 91 MET A O 1
ATOM 707 N N . ALA A 1 92 ? 7.650 4.361 -16.910 1.00 82.88 92 ALA A N 1
ATOM 708 C CA . ALA A 1 92 ? 7.687 3.210 -17.810 1.00 82.88 92 ALA A CA 1
ATOM 709 C C . ALA A 1 92 ? 6.799 3.382 -19.056 1.00 82.88 92 ALA A C 1
ATOM 711 O O . ALA A 1 92 ? 7.079 2.763 -20.081 1.00 82.88 92 ALA A O 1
ATOM 712 N N . SER A 1 93 ? 5.752 4.209 -18.972 1.00 85.00 93 SER A N 1
ATOM 713 C CA . SER A 1 93 ? 4.835 4.503 -20.080 1.00 85.00 93 SER A CA 1
ATOM 714 C C . SER A 1 93 ? 5.371 5.576 -21.029 1.00 85.00 93 SER A C 1
ATOM 716 O O . SER A 1 93 ? 5.022 5.557 -22.205 1.00 85.00 93 SER A O 1
ATOM 718 N N . ILE A 1 94 ? 6.205 6.501 -20.539 1.00 86.25 94 ILE A N 1
ATOM 719 C CA . ILE A 1 94 ? 6.868 7.521 -21.369 1.00 86.25 94 ILE A CA 1
ATOM 720 C C . ILE A 1 94 ? 7.924 6.861 -22.266 1.00 86.25 94 ILE A C 1
ATOM 722 O O . ILE A 1 94 ? 7.932 7.087 -23.474 1.00 86.25 94 ILE A O 1
ATOM 726 N N . ASP A 1 95 ? 8.751 5.979 -21.701 1.00 79.06 95 ASP A N 1
ATOM 727 C CA . ASP A 1 95 ? 9.749 5.195 -22.440 1.00 79.06 95 ASP A CA 1
ATOM 728 C C . ASP A 1 95 ? 9.149 3.866 -22.920 1.00 79.06 95 ASP A C 1
ATOM 730 O O . ASP A 1 95 ? 9.564 2.778 -22.501 1.00 79.06 95 ASP A O 1
ATOM 734 N N . PHE A 1 96 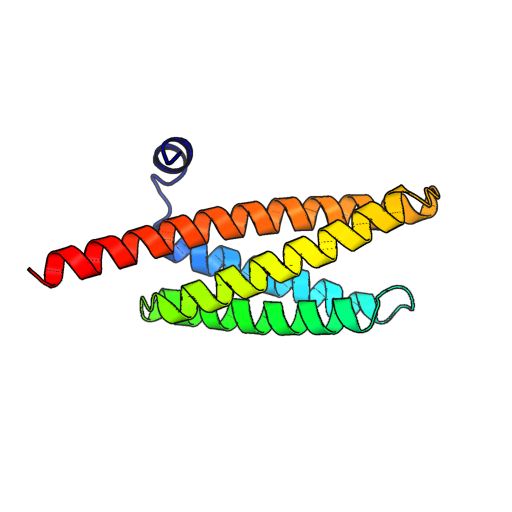? 8.099 3.954 -23.741 1.00 75.62 96 PHE A N 1
ATOM 735 C CA . PHE A 1 96 ? 7.297 2.790 -24.102 1.00 75.62 96 PHE A CA 1
ATOM 736 C C . PHE A 1 96 ? 8.086 1.782 -24.950 1.00 75.62 96 PHE A C 1
ATOM 738 O O . PHE A 1 96 ? 8.313 1.968 -26.145 1.00 75.62 96 PHE A O 1
ATOM 745 N N . GLU A 1 97 ? 8.428 0.653 -24.332 1.00 80.25 97 GLU A N 1
ATOM 746 C CA . GLU A 1 97 ? 8.932 -0.542 -25.003 1.00 80.25 97 GLU A CA 1
ATOM 747 C C . GLU A 1 97 ? 7.940 -1.696 -24.802 1.00 80.25 97 GLU A C 1
ATOM 749 O O . GLU A 1 97 ? 7.471 -1.912 -23.681 1.00 80.25 97 GLU A O 1
ATOM 754 N N . PRO A 1 98 ? 7.665 -2.529 -25.821 1.00 77.81 98 PRO A N 1
ATOM 755 C CA . PRO A 1 98 ? 6.699 -3.625 -25.702 1.00 77.81 98 PRO A CA 1
ATOM 756 C C . PRO A 1 98 ? 7.078 -4.651 -24.622 1.00 77.81 98 PRO A C 1
ATOM 758 O O . PRO A 1 98 ? 6.205 -5.297 -24.052 1.00 77.81 98 PRO A O 1
ATOM 761 N N . LYS A 1 99 ? 8.366 -4.766 -24.271 1.00 75.38 99 LYS A N 1
ATOM 762 C CA . LYS A 1 99 ? 8.833 -5.606 -23.156 1.00 75.38 99 LYS A CA 1
ATOM 763 C C . LYS A 1 99 ? 8.395 -5.079 -21.784 1.00 75.38 99 LYS A C 1
ATOM 765 O O . LYS A 1 99 ? 8.251 -5.871 -20.862 1.00 75.38 99 LYS A O 1
ATOM 770 N N . ARG A 1 100 ? 8.146 -3.772 -21.639 1.00 78.06 100 ARG A N 1
ATOM 771 C CA . ARG A 1 100 ? 7.719 -3.136 -20.379 1.00 78.06 100 ARG A CA 1
ATOM 772 C C . ARG A 1 100 ? 6.228 -3.309 -20.092 1.00 78.06 100 ARG A C 1
ATOM 774 O O . ARG A 1 100 ? 5.816 -3.135 -18.948 1.00 78.06 100 ARG A O 1
ATOM 781 N N . LEU A 1 101 ? 5.425 -3.736 -21.074 1.00 80.44 101 LEU A N 1
ATOM 782 C CA . LEU A 1 101 ? 4.006 -4.066 -20.867 1.00 80.44 101 LEU A CA 1
ATOM 783 C C . LEU A 1 101 ? 3.801 -5.107 -19.762 1.00 80.44 101 LEU A C 1
ATOM 785 O O . LEU A 1 101 ? 2.838 -5.007 -19.004 1.00 80.44 101 LEU A O 1
ATOM 789 N N . ILE A 1 102 ? 4.729 -6.062 -19.631 1.00 78.38 102 ILE A N 1
ATOM 790 C CA . ILE A 1 102 ? 4.671 -7.097 -18.591 1.00 78.38 102 ILE A CA 1
ATOM 791 C C . ILE A 1 102 ? 4.824 -6.530 -17.174 1.00 78.38 102 ILE A C 1
ATOM 793 O O . ILE A 1 102 ? 4.437 -7.192 -16.224 1.00 78.38 102 ILE A O 1
ATOM 797 N N . VAL A 1 103 ? 5.352 -5.311 -17.029 1.00 78.00 103 VAL A N 1
ATOM 798 C CA . VAL A 1 103 ? 5.475 -4.597 -15.749 1.00 78.00 103 VAL A CA 1
ATOM 799 C C . VAL A 1 103 ? 4.313 -3.616 -15.572 1.00 78.00 103 VAL A C 1
ATOM 801 O O . VAL A 1 103 ? 3.700 -3.565 -14.508 1.00 78.00 103 VAL A O 1
ATOM 804 N N . ILE A 1 104 ? 3.955 -2.880 -16.630 1.00 83.56 104 ILE A N 1
ATOM 805 C CA . ILE A 1 104 ? 2.891 -1.862 -16.604 1.00 83.56 104 ILE A CA 1
ATOM 806 C C . ILE A 1 104 ? 1.530 -2.478 -16.262 1.00 83.56 104 ILE A C 1
ATOM 808 O O . ILE A 1 104 ? 0.792 -1.921 -15.446 1.00 83.56 104 ILE A O 1
ATOM 812 N N . LEU A 1 105 ? 1.190 -3.622 -16.866 1.00 86.44 105 LEU A N 1
ATOM 813 C CA . LEU A 1 105 ? -0.113 -4.264 -16.685 1.00 86.44 105 LEU A CA 1
ATOM 814 C C . LEU A 1 105 ? -0.337 -4.737 -15.231 1.00 86.44 105 LEU A C 1
ATOM 816 O O . LEU A 1 105 ? -1.308 -4.286 -14.615 1.00 86.44 105 LEU A O 1
ATOM 820 N N . PRO A 1 106 ? 0.538 -5.576 -14.633 1.00 84.50 106 PRO A N 1
ATOM 821 C CA . PRO A 1 106 ? 0.389 -5.955 -13.231 1.00 84.50 106 PRO A CA 1
ATOM 822 C C . PRO A 1 106 ? 0.581 -4.769 -12.284 1.00 84.50 106 PRO A C 1
ATOM 824 O O . PRO A 1 106 ? -0.163 -4.668 -11.314 1.00 84.50 106 PRO A O 1
ATOM 827 N N . GLY A 1 107 ? 1.492 -3.832 -12.574 1.00 85.75 107 GLY A N 1
ATOM 828 C CA . GLY A 1 107 ? 1.676 -2.633 -11.750 1.00 85.75 107 GLY A CA 1
ATOM 829 C C . GLY A 1 107 ? 0.395 -1.802 -11.645 1.00 85.75 107 GLY A C 1
ATOM 830 O O . GLY A 1 107 ? -0.022 -1.420 -10.552 1.00 85.75 107 GLY A O 1
ATOM 831 N N . THR A 1 108 ? -0.287 -1.581 -12.771 1.00 89.06 108 THR A N 1
ATOM 832 C CA . THR A 1 108 ? -1.556 -0.837 -12.805 1.00 89.06 108 THR A CA 1
ATOM 833 C C . THR A 1 108 ? -2.651 -1.581 -12.044 1.00 89.06 108 THR A C 1
ATOM 835 O O . THR A 1 108 ? -3.393 -0.972 -11.274 1.00 89.06 108 THR A O 1
ATOM 838 N N . PHE A 1 109 ? -2.719 -2.907 -12.193 1.00 90.19 109 PHE A N 1
ATOM 839 C CA . PHE A 1 109 ? -3.633 -3.741 -11.415 1.00 90.19 109 PHE A CA 1
ATOM 840 C C . PHE A 1 109 ? -3.381 -3.616 -9.901 1.00 90.19 109 PHE A C 1
ATOM 842 O O . PHE A 1 109 ? -4.333 -3.412 -9.144 1.00 90.19 109 PHE A O 1
ATOM 849 N N . LEU A 1 110 ? -2.118 -3.656 -9.457 1.00 88.00 110 LEU A N 1
ATOM 850 C CA . LEU A 1 110 ? -1.755 -3.454 -8.049 1.00 88.00 110 LEU A CA 1
ATOM 851 C C . LEU A 1 110 ? -2.132 -2.058 -7.543 1.00 88.00 110 LEU A C 1
ATOM 853 O O . LEU A 1 110 ? -2.581 -1.931 -6.405 1.00 88.00 110 LEU A O 1
ATOM 857 N N . VAL A 1 111 ? -1.976 -1.011 -8.356 1.00 91.62 111 VAL A N 1
ATOM 858 C CA . VAL A 1 111 ? -2.401 0.351 -7.990 1.00 91.62 111 VAL A CA 1
ATOM 859 C C . VAL A 1 111 ? -3.913 0.409 -7.777 1.00 91.62 111 VAL A C 1
ATOM 861 O O . VAL A 1 111 ? -4.368 0.929 -6.757 1.00 91.62 111 VAL A O 1
ATOM 864 N N . CYS A 1 112 ? -4.700 -0.167 -8.688 1.00 91.31 112 CYS A N 1
ATOM 865 C CA . CYS A 1 112 ? -6.155 -0.226 -8.544 1.00 91.31 112 CYS A CA 1
ATOM 866 C C . CYS A 1 112 ? -6.578 -1.000 -7.289 1.00 91.31 112 CYS A C 1
ATOM 868 O O . CYS A 1 112 ? -7.471 -0.555 -6.565 1.00 91.31 112 CYS A O 1
ATOM 870 N N . LEU A 1 113 ? -5.922 -2.130 -7.015 1.00 89.25 113 LEU A N 1
ATOM 871 C CA . LEU A 1 113 ? -6.183 -2.939 -5.828 1.00 89.25 113 LEU A CA 1
ATOM 872 C C . LEU A 1 113 ? -5.854 -2.170 -4.541 1.00 89.25 113 LEU A C 1
ATOM 874 O O . LEU A 1 113 ? -6.700 -2.094 -3.656 1.00 89.25 113 LEU A O 1
ATOM 878 N N . ASN A 1 114 ? -4.688 -1.521 -4.466 1.00 90.00 114 ASN A N 1
ATOM 879 C CA . ASN A 1 114 ? -4.301 -0.710 -3.309 1.00 90.00 114 ASN A CA 1
ATOM 880 C C . ASN A 1 114 ? -5.256 0.470 -3.079 1.00 90.00 114 ASN A C 1
ATOM 882 O O . ASN A 1 114 ? -5.614 0.754 -1.939 1.00 90.00 114 ASN A O 1
ATOM 886 N N . LEU A 1 115 ? -5.706 1.150 -4.139 1.00 91.94 115 LEU A N 1
ATOM 887 C CA . LEU A 1 115 ? -6.701 2.222 -4.017 1.00 91.94 115 LEU A CA 1
ATOM 888 C C . LEU A 1 115 ? -8.025 1.695 -3.457 1.00 91.94 115 LEU A C 1
ATOM 890 O O . LEU A 1 115 ? -8.612 2.314 -2.571 1.00 91.94 115 LEU A O 1
ATOM 894 N N . TYR A 1 116 ? -8.485 0.538 -3.936 1.00 90.62 116 TYR A N 1
ATOM 895 C CA . TYR A 1 116 ? -9.669 -0.118 -3.388 1.00 90.62 116 TYR A CA 1
ATOM 896 C C . TYR A 1 116 ? -9.487 -0.463 -1.902 1.00 90.62 116 TYR A C 1
ATOM 898 O O . TYR A 1 116 ? -10.334 -0.092 -1.083 1.00 90.62 116 TYR A O 1
ATOM 906 N N . SER A 1 117 ? -8.366 -1.100 -1.548 1.00 90.44 117 SER A N 1
ATOM 907 C CA . SER A 1 117 ? -7.977 -1.411 -0.168 1.00 90.44 117 SER A CA 1
ATOM 908 C C . SER A 1 117 ? -8.016 -0.159 0.715 1.00 90.44 117 SER A C 1
ATOM 910 O O . SER A 1 117 ? -8.646 -0.157 1.777 1.00 90.44 117 SER A O 1
ATOM 912 N N . TRP A 1 118 ? -7.443 0.946 0.231 1.00 94.19 118 TRP A N 1
ATOM 913 C CA . TRP A 1 118 ? -7.408 2.233 0.923 1.00 94.19 118 TRP A CA 1
ATOM 914 C C . TRP A 1 118 ? -8.811 2.761 1.232 1.00 94.19 118 TRP A C 1
ATOM 916 O O . TRP A 1 118 ? -9.099 3.117 2.375 1.00 94.19 118 TRP A O 1
ATOM 926 N N . PHE A 1 119 ? -9.723 2.757 0.253 1.00 92.00 119 PHE A N 1
ATOM 927 C CA . PHE A 1 119 ? -11.099 3.221 0.465 1.00 92.00 119 PHE A CA 1
ATOM 928 C C . PHE A 1 119 ? -11.860 2.374 1.488 1.00 92.00 119 PHE A C 1
ATOM 930 O O . PHE A 1 119 ? -12.604 2.921 2.308 1.00 92.00 119 PHE A O 1
ATOM 937 N N . VAL A 1 120 ? -11.680 1.052 1.469 1.00 90.88 120 VAL A N 1
ATOM 938 C CA . VAL A 1 120 ? -12.329 0.154 2.436 1.00 90.88 120 VAL A CA 1
ATOM 939 C C . VAL A 1 120 ? -11.803 0.408 3.848 1.00 90.88 120 VAL A C 1
ATOM 941 O O . VAL A 1 120 ? -12.598 0.552 4.780 1.00 90.88 120 VAL A O 1
ATOM 944 N N . VAL A 1 121 ? -10.483 0.525 4.017 1.00 91.94 121 VAL A N 1
ATOM 945 C CA . VAL A 1 121 ? -9.871 0.800 5.326 1.00 91.94 121 VAL A CA 1
ATOM 946 C C . VAL A 1 121 ? -10.240 2.192 5.828 1.00 91.94 121 VAL A C 1
ATOM 948 O O . VAL A 1 121 ? -10.588 2.337 6.998 1.00 91.94 121 VAL A O 1
ATOM 951 N N . TYR A 1 122 ? -10.268 3.202 4.958 1.00 92.25 122 TYR A N 1
ATOM 952 C CA . TYR A 1 122 ? -10.728 4.546 5.311 1.00 92.25 122 TYR A CA 1
ATOM 953 C C . TYR A 1 122 ? -12.193 4.544 5.769 1.00 92.25 122 TYR A C 1
ATOM 955 O O . TYR A 1 122 ? -12.552 5.195 6.753 1.00 92.25 122 TYR A O 1
ATOM 963 N N . SER A 1 123 ? -13.049 3.760 5.108 1.00 90.38 123 SER A N 1
ATOM 964 C CA . SER A 1 123 ? -14.436 3.586 5.544 1.00 90.38 123 SER A CA 1
ATOM 965 C C . SER A 1 123 ? -14.535 2.925 6.921 1.00 90.38 123 SER A C 1
ATOM 967 O O . SER A 1 123 ? -15.461 3.235 7.670 1.00 90.38 123 SER A O 1
ATOM 969 N N . TYR A 1 124 ? -13.616 2.016 7.259 1.00 90.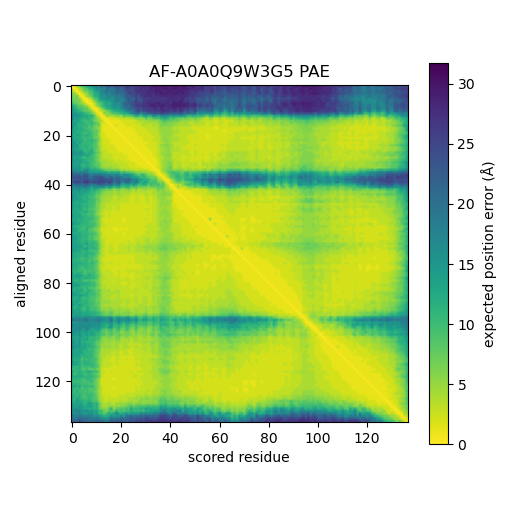00 124 TYR A N 1
ATOM 970 C CA . TYR A 1 124 ? -13.574 1.377 8.574 1.00 90.00 124 TYR A CA 1
ATOM 971 C C . TYR A 1 124 ? -13.036 2.322 9.651 1.00 90.00 124 TYR A C 1
ATOM 973 O O . TYR A 1 124 ? -13.638 2.416 10.717 1.00 90.00 124 TYR A O 1
ATOM 981 N N . PHE A 1 125 ? -11.984 3.086 9.342 1.00 91.62 125 PHE A N 1
ATOM 982 C CA . PHE A 1 125 ? -11.460 4.158 10.191 1.00 91.62 125 PHE A CA 1
ATOM 983 C C . PHE A 1 125 ? -12.573 5.124 10.595 1.00 91.62 125 PHE A C 1
ATOM 985 O O . PHE A 1 125 ? -12.826 5.310 11.780 1.00 91.62 125 PHE A O 1
ATOM 992 N N . ARG A 1 126 ? -13.314 5.641 9.611 1.00 89.81 126 ARG A N 1
ATOM 993 C CA . ARG A 1 126 ? -14.434 6.554 9.850 1.00 89.81 126 ARG A CA 1
ATOM 994 C C . ARG A 1 126 ? -15.525 5.972 10.741 1.00 89.81 126 ARG A C 1
ATOM 996 O O . ARG A 1 126 ? -16.172 6.725 11.454 1.00 89.81 126 ARG A O 1
ATOM 1003 N N . LYS A 1 127 ? -15.766 4.662 10.647 1.00 89.06 127 LYS A N 1
ATOM 1004 C CA . LYS A 1 127 ? -16.768 3.973 11.464 1.00 89.06 127 LYS A CA 1
ATOM 1005 C C . LYS A 1 127 ? -16.338 3.892 12.931 1.00 89.06 127 LYS A C 1
ATOM 1007 O O . LYS A 1 127 ? -17.186 4.034 13.803 1.00 89.06 127 LYS A O 1
ATOM 1012 N N . ILE A 1 128 ? -15.058 3.615 13.191 1.00 88.44 128 ILE A N 1
ATOM 1013 C CA . ILE A 1 128 ? -14.521 3.585 14.558 1.00 88.44 128 ILE A CA 1
ATOM 1014 C C . ILE A 1 128 ? -14.517 4.998 15.135 1.00 88.44 128 ILE A C 1
ATOM 1016 O O . ILE A 1 128 ? -15.039 5.201 16.220 1.00 88.44 128 ILE A O 1
ATOM 1020 N N . ASP A 1 129 ? -13.995 5.959 14.374 1.00 88.81 129 ASP A N 1
ATOM 1021 C CA . ASP A 1 129 ? -13.895 7.360 14.779 1.00 88.81 129 ASP A CA 1
ATOM 1022 C C . ASP A 1 129 ? -15.259 7.921 15.210 1.00 88.81 129 ASP A C 1
ATOM 1024 O O . ASP A 1 129 ? -15.394 8.421 16.320 1.00 88.81 129 ASP A O 1
ATOM 1028 N N . SER A 1 130 ? -16.313 7.710 14.408 1.00 85.88 130 SER A N 1
ATOM 1029 C CA . SER A 1 130 ? -17.671 8.135 14.777 1.00 85.88 130 SER A CA 1
ATOM 1030 C C . SER A 1 130 ? -18.213 7.463 16.041 1.00 85.88 130 SER A C 1
ATOM 1032 O O . SER A 1 130 ? -18.929 8.108 16.794 1.00 85.88 130 SER A O 1
ATOM 1034 N N . ALA A 1 131 ? -17.885 6.188 16.278 1.00 83.62 131 ALA A N 1
ATOM 1035 C CA . ALA A 1 131 ? -18.349 5.473 17.468 1.00 83.62 131 ALA A CA 1
ATOM 1036 C C . ALA A 1 131 ? -17.650 5.972 18.744 1.00 83.62 131 ALA A C 1
ATOM 1038 O O . ALA A 1 131 ? -18.267 6.018 19.800 1.00 83.62 131 ALA A O 1
ATOM 1039 N N . THR A 1 132 ? -16.385 6.393 18.644 1.00 79.94 132 THR A N 1
ATOM 1040 C CA . THR A 1 132 ? -15.643 6.974 19.773 1.00 79.94 132 THR A CA 1
ATOM 1041 C C . THR A 1 132 ? -16.215 8.325 20.215 1.00 79.94 132 THR A C 1
ATOM 1043 O O . THR A 1 132 ? -16.167 8.632 21.401 1.00 79.94 132 THR A O 1
ATOM 1046 N N . TYR A 1 133 ? -16.781 9.118 19.298 1.00 72.94 133 TYR A N 1
ATOM 1047 C CA . TYR A 1 133 ? -17.459 10.370 19.656 1.00 72.94 133 TYR A CA 1
ATOM 1048 C C . TYR A 1 133 ? -18.802 10.141 20.366 1.00 72.94 133 TYR A C 1
ATOM 1050 O O . TYR A 1 133 ? -19.128 10.899 21.268 1.00 72.94 133 TYR A O 1
ATOM 1058 N N . GLU A 1 134 ? -19.559 9.099 20.007 1.00 72.88 134 GLU A N 1
ATOM 1059 C CA . GLU A 1 134 ? -20.863 8.802 20.630 1.00 72.88 134 GLU A CA 1
ATOM 1060 C C . GLU A 1 134 ? -20.756 8.237 22.061 1.00 72.88 134 GLU A C 1
ATOM 1062 O O . GLU A 1 134 ? -21.712 8.346 22.818 1.00 72.88 134 GLU A O 1
ATOM 1067 N N . GLU A 1 135 ? -19.623 7.639 22.448 1.00 62.75 135 GLU A N 1
ATOM 1068 C CA . GLU A 1 135 ? -19.375 7.169 23.828 1.00 62.75 135 GLU A CA 1
ATOM 1069 C C . GLU A 1 135 ? -18.751 8.246 24.740 1.00 62.75 135 GLU A C 1
ATOM 1071 O O . GLU A 1 135 ? -18.602 8.024 25.943 1.00 62.75 135 GLU A O 1
ATOM 1076 N N . GLY A 1 136 ? -18.337 9.385 24.172 1.00 57.69 136 GLY A N 1
ATOM 1077 C CA . GLY A 1 136 ? -17.686 10.485 24.890 1.00 57.69 136 GLY A CA 1
ATOM 1078 C C . GLY A 1 136 ? -18.617 11.614 25.352 1.00 57.69 136 GLY A C 1
ATOM 1079 O O . GLY A 1 136 ? -18.138 12.495 26.068 1.00 57.69 136 GLY A O 1
ATOM 1080 N N . ASP A 1 137 ? -19.893 11.580 24.951 1.00 47.38 137 ASP A N 1
ATOM 1081 C CA . ASP A 1 137 ? -20.990 12.473 25.381 1.00 47.38 137 ASP A CA 1
ATOM 1082 C C . ASP A 1 137 ? -21.915 11.764 26.392 1.00 47.38 137 ASP A C 1
ATOM 1084 O O . ASP A 1 137 ? -22.424 12.449 27.313 1.00 47.38 137 ASP A O 1
#

Org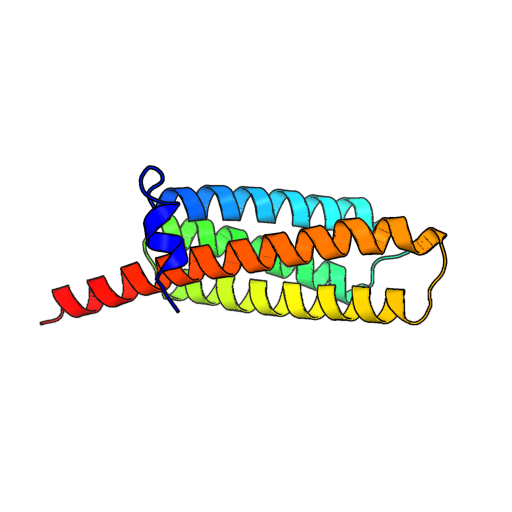anism: Drosophila virilis (NCBI:txid7244)

Mean predicted aligned error: 7.17 Å

Radius of gyration: 16.6 Å; Cα contacts (8 Å, |Δi|>4): 103; chains: 1; bounding box: 43×24×51 Å

Solvent-accessible surface area (backbone atoms only — not comparable to full-atom values): 7441 Å² total; per-residue (Å²): 144,73,70,74,64,69,71,78,44,82,83,53,57,61,60,58,51,41,48,51,42,27,51,52,53,34,51,54,36,48,48,47,56,63,63,38,73,65,90,76,58,53,73,64,58,52,52,41,35,52,50,32,42,52,18,25,51,33,30,43,49,15,58,72,72,66,35,58,68,34,38,48,52,20,52,51,36,48,51,53,41,42,52,54,54,48,52,51,44,52,56,51,58,73,65,69,45,84,80,49,49,76,51,43,54,59,49,50,52,51,44,55,50,50,52,51,46,45,53,54,46,51,56,42,41,54,53,49,55,55,52,58,57,69,76,73,114

Sequence (137 aa):
MGIILKKCCFWISLRRGCYIIAFVDLVFNMALIIFANDKHITHIERAMAICHCIGCGMLLIGALVQSTVL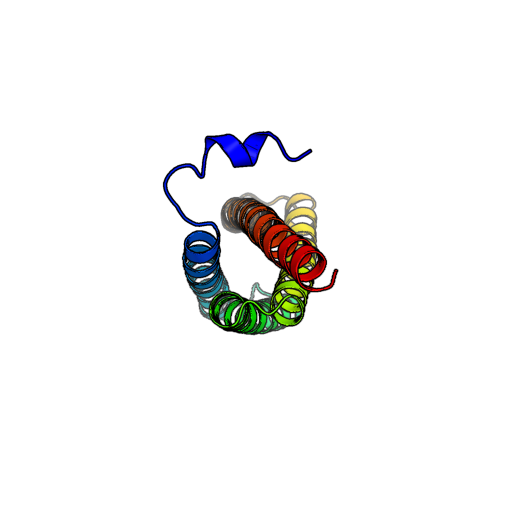LVFYLITSLVNVAIHTCIIVMASIDFEPKRLIVILPGTFLVCLNLYSWFVVYSYFRKIDSATYEEGD

Foldseek 3Di:
DPPPVVPPCPPPDLLNLLLVLLVVLLVVLVVCLVVVVPPPDDPVLNVLSVLLNVLSVLSNVCSVVVPLVSLVSNLVSLVVNLVVLVVVLVVCVVVDDPVCCVVNVVSVVSSVSSVVSNVSSVVSSVVSVVVVVVVVD